Protein AF-A0A2V8D2Y8-F1 (afdb_monomer_lite)

Radius of gyration: 24.67 Å; chains: 1; bounding box: 61×24×57 Å

Foldseek 3Di:
DDDDDDDDDDPVVQVVLVVQDDVPDDSVRSVVVVVVVVVVVVVVVVVVVVVVVVVVVVVVVVVVVVVVVVVVVPPD

Secondary structure (DSSP, 8-state):
----------HHHHHHHHHTPPTT--HHHHHHHHHHHHHHHHHHHHHHHHHHHHHHHHHHHHHHHHHHHHHTTS--

Sequence (76 aa):
MRVKTSLTLSADLLKAIGRAARPGENRSQTVERLVREGLTARARRESDAQELAQINRHADTLNAEAADVLGYQTEW

pLDDT: mean 92.23, std 7.64, range [55.78, 97.94]

Structure (mmCIF, N/CA/C/O backbone):
data_AF-A0A2V8D2Y8-F1
#
_entry.id   AF-A0A2V8D2Y8-F1
#
loop_
_atom_site.group_PDB
_atom_site.id
_atom_site.type_symbol
_atom_site.label_atom_id
_atom_site.label_alt_id
_atom_site.label_comp_id
_atom_site.label_asym_id
_atom_site.label_entity_id
_atom_site.label_seq_id
_atom_site.pdbx_PDB_ins_code
_atom_site.Cartn_x
_atom_site.Cartn_y
_atom_site.Cartn_z
_atom_site.occupancy
_atom_site.B_iso_or_equiv
_atom_site.auth_seq_id
_atom_site.auth_comp_id
_atom_site.auth_asym_id
_atom_site.auth_atom_id
_atom_site.pdbx_PDB_model_num
ATOM 1 N N . MET A 1 1 ? -18.208 13.905 2.202 1.00 87.62 1 MET A N 1
ATOM 2 C CA . MET A 1 1 ? -19.141 13.486 3.279 1.00 87.62 1 MET A CA 1
ATOM 3 C C . MET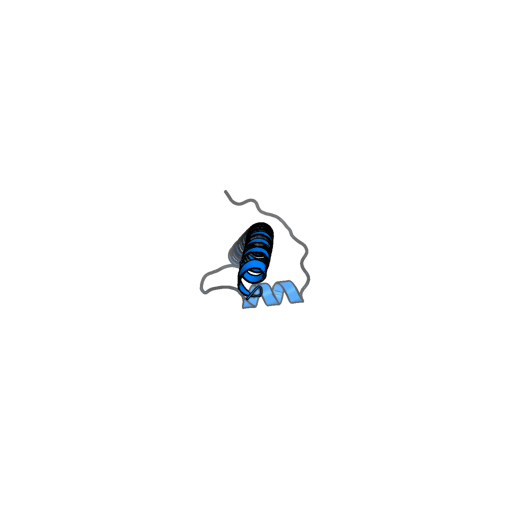 A 1 1 ? -18.839 12.038 3.652 1.00 87.62 1 MET A C 1
ATOM 5 O O . MET A 1 1 ? -18.411 11.304 2.771 1.00 87.62 1 MET A O 1
ATOM 9 N N . ARG A 1 2 ? -19.012 11.630 4.918 1.00 87.50 2 ARG A N 1
ATOM 10 C CA . ARG A 1 2 ? -18.797 10.235 5.358 1.00 87.50 2 ARG A CA 1
ATOM 11 C C . ARG A 1 2 ? -20.128 9.496 5.464 1.00 87.50 2 ARG A C 1
ATOM 13 O O . ARG A 1 2 ? -21.086 10.057 5.986 1.00 87.50 2 ARG A O 1
ATOM 20 N N . VAL A 1 3 ? -20.157 8.243 5.021 1.00 94.38 3 VAL A N 1
ATOM 21 C CA . VAL A 1 3 ? -21.306 7.336 5.165 1.00 94.38 3 VAL A CA 1
ATOM 22 C C . VAL A 1 3 ? -20.940 6.259 6.179 1.00 94.38 3 VAL A C 1
ATOM 24 O O . VAL A 1 3 ? -19.822 5.746 6.165 1.00 94.38 3 VAL A O 1
ATOM 27 N N . LYS A 1 4 ? -21.858 5.947 7.099 1.00 93.12 4 LYS A N 1
ATOM 28 C CA . LYS A 1 4 ? -21.662 4.841 8.039 1.00 93.12 4 LYS A CA 1
ATOM 29 C C . LYS A 1 4 ? -21.858 3.522 7.297 1.00 93.12 4 LYS A C 1
ATOM 31 O O . LYS A 1 4 ? -22.917 3.302 6.719 1.00 93.12 4 LYS A O 1
ATOM 36 N N . THR A 1 5 ? -20.868 2.645 7.392 1.00 92.75 5 THR A N 1
ATOM 37 C CA . THR A 1 5 ? -20.894 1.308 6.794 1.00 92.75 5 THR A CA 1
ATOM 38 C C . THR A 1 5 ? -20.515 0.294 7.863 1.00 92.75 5 THR A C 1
ATOM 40 O O . THR A 1 5 ? -19.531 0.492 8.576 1.00 92.75 5 THR A O 1
ATOM 43 N N . SER A 1 6 ? -21.300 -0.776 7.993 1.00 93.06 6 SER A N 1
ATOM 44 C CA . SER A 1 6 ? -20.965 -1.900 8.869 1.00 93.06 6 SER A CA 1
ATOM 45 C C . SER A 1 6 ? -20.143 -2.920 8.090 1.00 93.06 6 SER A C 1
ATOM 47 O O . SER A 1 6 ? -20.509 -3.274 6.971 1.00 93.06 6 SER A O 1
ATOM 49 N N . LEU A 1 7 ? -19.032 -3.370 8.667 1.00 92.44 7 LEU A N 1
ATOM 50 C CA . LEU A 1 7 ? -18.133 -4.351 8.069 1.00 92.44 7 LEU A CA 1
ATOM 51 C C . LEU A 1 7 ? -17.847 -5.441 9.098 1.00 92.44 7 LEU A C 1
ATOM 53 O O . LEU A 1 7 ? -17.440 -5.143 10.223 1.00 92.44 7 LEU A O 1
ATOM 57 N N . THR A 1 8 ? -18.024 -6.697 8.702 1.00 95.88 8 THR A N 1
ATOM 58 C CA . THR A 1 8 ? -17.567 -7.836 9.499 1.00 95.88 8 THR A CA 1
ATOM 59 C C . THR A 1 8 ? -16.082 -8.042 9.234 1.00 95.88 8 THR A C 1
ATOM 61 O O . THR A 1 8 ? -15.677 -8.255 8.094 1.00 95.88 8 THR A O 1
ATOM 64 N N . LEU A 1 9 ? -15.269 -7.965 10.285 1.00 94.88 9 LEU A N 1
ATOM 65 C CA . LEU A 1 9 ? -13.820 -8.139 10.228 1.00 94.88 9 LEU A CA 1
ATOM 66 C C . LEU A 1 9 ? -13.400 -9.206 11.234 1.00 94.88 9 LEU A C 1
ATOM 68 O O . LEU A 1 9 ? -14.034 -9.370 12.279 1.00 94.88 9 LEU A O 1
ATOM 72 N N . SER A 1 10 ? -12.314 -9.910 10.935 1.00 97.94 10 SER A N 1
ATOM 73 C CA . SER A 1 10 ? -11.747 -10.876 11.865 1.00 97.94 10 SER A CA 1
ATOM 74 C C . SER A 1 10 ? -11.176 -10.177 13.109 1.00 97.94 10 SER A C 1
ATOM 76 O O . SER A 1 10 ? -10.764 -9.011 13.083 1.00 97.94 10 SER A O 1
ATOM 78 N N . ALA A 1 11 ? -11.176 -10.882 14.242 1.00 97.25 11 ALA A N 1
ATOM 79 C CA . ALA A 1 11 ? -10.771 -10.306 15.524 1.00 97.25 11 ALA A CA 1
ATOM 80 C C . ALA A 1 11 ? -9.283 -9.911 15.557 1.00 97.25 11 ALA A C 1
ATOM 82 O O . ALA A 1 11 ? -8.907 -8.929 16.198 1.00 97.25 11 ALA A O 1
ATOM 83 N N . ASP A 1 12 ? -8.432 -10.664 14.869 1.00 97.88 12 ASP A N 1
ATOM 84 C CA . ASP A 1 12 ? -7.013 -10.368 14.681 1.00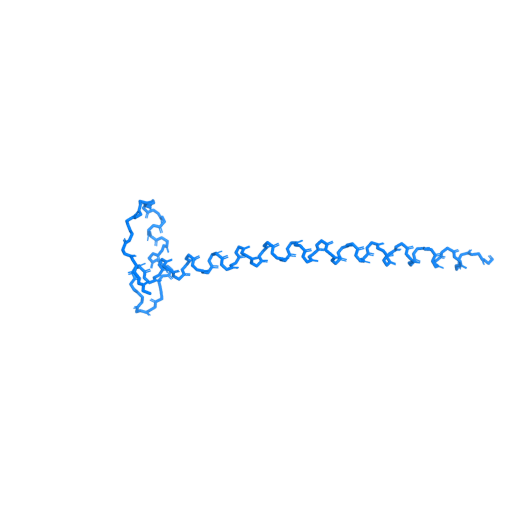 97.88 12 ASP A CA 1
ATOM 85 C C . ASP A 1 12 ? -6.803 -9.111 13.826 1.00 97.88 12 ASP A C 1
ATOM 87 O O . ASP A 1 12 ? -6.008 -8.247 14.205 1.00 97.88 12 ASP A O 1
ATOM 91 N N . LEU A 1 13 ? -7.586 -8.932 12.758 1.00 96.50 13 LEU A N 1
ATOM 92 C CA . LEU A 1 13 ? -7.527 -7.732 11.927 1.00 96.50 13 LEU A CA 1
ATOM 93 C C . LEU A 1 13 ? -7.959 -6.487 12.710 1.00 96.50 13 LEU A C 1
ATOM 95 O O . LEU A 1 13 ? -7.292 -5.456 12.645 1.00 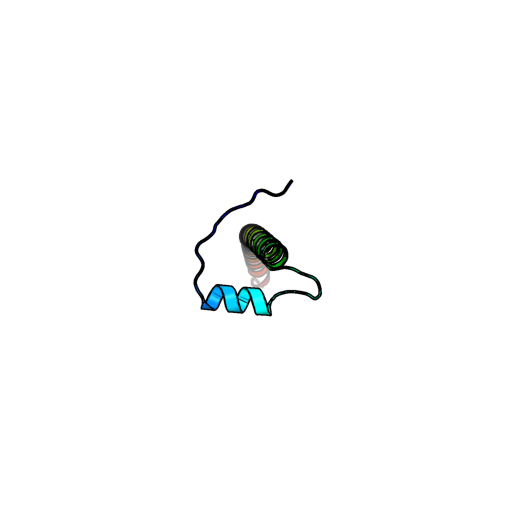96.50 13 LEU A O 1
ATOM 99 N N . LEU A 1 14 ? -9.017 -6.582 13.522 1.00 95.19 14 LEU A N 1
ATOM 100 C CA . LEU A 1 14 ? -9.427 -5.487 14.410 1.00 95.19 14 LEU A CA 1
ATOM 101 C C . LEU A 1 14 ? -8.320 -5.097 15.402 1.00 95.19 14 LEU A C 1
ATOM 103 O O . LEU A 1 14 ? -8.116 -3.908 15.661 1.00 95.19 14 LEU A O 1
ATOM 107 N N . LYS A 1 15 ? -7.572 -6.074 15.931 1.00 96.06 15 LYS A N 1
ATOM 108 C CA . LYS A 1 15 ? -6.407 -5.813 16.795 1.00 96.06 15 LYS A CA 1
ATOM 109 C C . LYS A 1 15 ? -5.282 -5.126 16.023 1.00 96.06 15 LYS A C 1
ATOM 111 O O . LYS A 1 15 ? -4.704 -4.172 16.538 1.00 96.06 15 LYS A O 1
ATOM 116 N N . ALA A 1 16 ? -4.983 -5.579 14.807 1.00 97.00 16 ALA A N 1
ATOM 117 C CA . ALA A 1 16 ? -3.961 -4.973 13.956 1.00 97.00 16 ALA A CA 1
ATOM 118 C C . ALA A 1 16 ? -4.306 -3.517 13.602 1.00 97.00 16 ALA A C 1
ATOM 120 O O . ALA A 1 16 ? -3.465 -2.635 13.763 1.00 97.00 16 ALA A O 1
ATOM 121 N N . ILE A 1 17 ? -5.563 -3.248 13.233 1.00 96.06 17 ILE A N 1
ATOM 122 C CA . ILE A 1 17 ? -6.078 -1.891 12.993 1.00 96.06 17 ILE A CA 1
ATOM 123 C C . ILE A 1 17 ? -5.891 -1.025 14.242 1.00 96.06 17 ILE A C 1
ATOM 125 O O . ILE A 1 17 ? -5.398 0.093 14.137 1.00 96.06 17 ILE A O 1
ATOM 129 N N . GLY A 1 18 ? -6.224 -1.542 15.428 1.00 95.06 18 GLY A 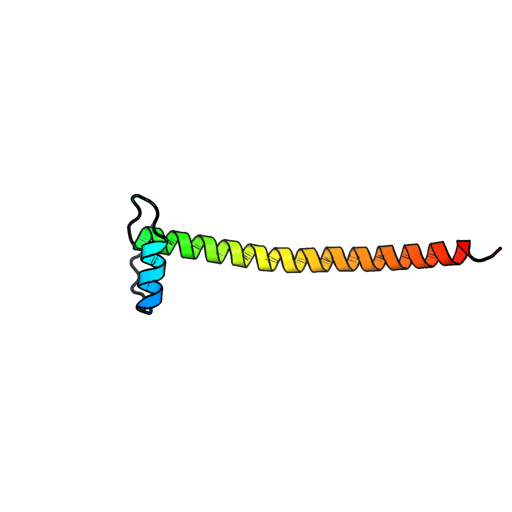N 1
ATOM 130 C CA . GLY A 1 18 ? -6.036 -0.814 16.685 1.00 95.06 18 GLY A CA 1
ATOM 131 C C . GLY A 1 18 ? -4.576 -0.443 16.963 1.00 95.06 18 GLY A C 1
ATOM 132 O O . GLY A 1 18 ? -4.308 0.667 17.407 1.00 95.06 18 GLY A O 1
ATOM 133 N N . ARG A 1 19 ? -3.627 -1.337 16.661 1.00 96.25 19 ARG A N 1
ATOM 134 C CA . ARG A 1 19 ? -2.183 -1.069 16.812 1.00 96.25 19 ARG A CA 1
ATOM 135 C C . ARG A 1 19 ? -1.651 -0.058 15.796 1.00 96.25 19 ARG A C 1
ATOM 137 O O . ARG A 1 19 ? -0.675 0.622 16.080 1.00 96.25 19 ARG A O 1
ATOM 144 N N . ALA A 1 20 ? -2.277 0.027 14.626 1.00 96.25 20 ALA A N 1
ATOM 145 C CA . ALA A 1 20 ? -1.903 0.953 13.561 1.00 96.25 20 ALA A CA 1
ATOM 146 C C . ALA A 1 20 ? -2.504 2.363 13.727 1.00 96.25 20 ALA A C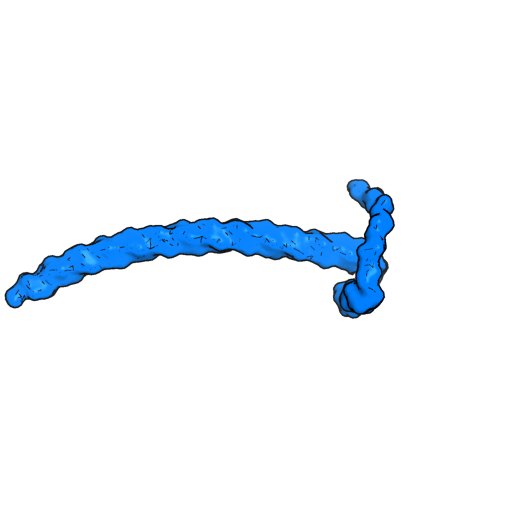 1
ATOM 148 O O . ALA A 1 20 ? -2.269 3.225 12.874 1.00 96.25 20 ALA A O 1
ATOM 149 N N . ALA A 1 21 ? -3.299 2.596 14.778 1.00 96.75 21 ALA A N 1
ATOM 150 C CA . ALA A 1 21 ? -3.898 3.893 15.060 1.00 96.75 21 ALA A CA 1
ATOM 151 C C . ALA A 1 21 ? -2.828 4.932 15.416 1.00 96.75 21 ALA A C 1
ATOM 153 O O . ALA A 1 21 ? -1.911 4.668 16.196 1.00 96.75 21 ALA A O 1
ATOM 154 N N . ARG A 1 22 ? -2.955 6.133 14.848 1.00 96.62 22 ARG A N 1
ATOM 155 C CA . ARG A 1 22 ? -2.103 7.276 15.209 1.00 96.62 22 ARG A CA 1
ATOM 156 C C . ARG A 1 22 ? -2.670 7.997 16.439 1.00 96.62 22 ARG A C 1
ATOM 158 O O . ARG A 1 22 ? -3.867 7.873 16.711 1.00 96.62 22 ARG A O 1
ATOM 165 N N . PRO A 1 23 ? -1.857 8.775 17.179 1.00 96.56 23 PRO A N 1
ATOM 166 C CA . PRO A 1 23 ? -2.356 9.578 18.292 1.00 96.56 23 PRO A CA 1
ATOM 167 C C . PRO A 1 23 ? -3.562 10.435 17.879 1.00 96.56 23 PRO A C 1
ATOM 169 O O . PRO A 1 23 ? -3.497 11.172 16.897 1.00 96.56 23 PRO A O 1
ATOM 172 N N . GLY A 1 24 ? -4.670 10.311 18.614 1.00 95.00 24 GLY A N 1
ATOM 173 C CA . GLY A 1 24 ? -5.912 11.045 18.349 1.00 95.00 24 GLY A CA 1
ATOM 174 C C . GLY A 1 24 ? -6.824 10.455 17.262 1.00 95.00 24 GLY A C 1
ATOM 175 O O . GLY A 1 24 ? -7.924 10.973 17.074 1.00 95.00 24 GLY A O 1
ATOM 176 N N . GLU A 1 25 ? -6.436 9.376 16.572 1.00 96.06 25 GLU A N 1
ATOM 177 C CA . GLU A 1 25 ? -7.335 8.678 15.645 1.00 96.06 25 GLU A CA 1
ATOM 178 C C . GLU A 1 25 ? -8.317 7.770 16.395 1.00 96.06 25 GLU A C 1
ATOM 180 O O . GLU A 1 25 ? -7.944 6.961 17.247 1.00 96.06 25 GLU A O 1
ATOM 185 N N . ASN A 1 26 ? -9.590 7.842 16.015 1.00 94.12 26 ASN A N 1
ATOM 186 C CA . ASN A 1 26 ? -10.560 6.805 16.336 1.00 94.12 26 ASN A CA 1
ATOM 187 C C . ASN A 1 26 ? -10.518 5.667 15.296 1.00 94.12 26 ASN A C 1
ATOM 189 O O . ASN A 1 26 ? -9.943 5.789 14.214 1.00 94.12 26 ASN A O 1
ATOM 193 N N . ARG A 1 27 ? -11.197 4.553 15.598 1.00 92.88 27 ARG A N 1
ATOM 194 C CA . ARG A 1 27 ? -11.189 3.353 14.743 1.00 92.88 27 ARG A CA 1
ATOM 195 C C . ARG A 1 27 ? -11.619 3.618 13.299 1.00 92.88 27 ARG A C 1
ATOM 197 O O . ARG A 1 27 ? -11.016 3.056 12.394 1.00 92.88 27 ARG A O 1
ATOM 204 N N . SER A 1 28 ? -12.641 4.444 13.063 1.00 93.69 28 SER A N 1
ATOM 205 C CA . SER A 1 28 ? -13.100 4.702 11.693 1.00 93.69 28 SER A CA 1
ATOM 206 C C . SER A 1 28 ? -12.115 5.576 10.919 1.00 93.69 28 SER A C 1
ATOM 208 O O . SER A 1 28 ? -11.905 5.325 9.736 1.00 93.69 28 SER A O 1
ATOM 210 N N . GLN A 1 29 ? -11.451 6.530 11.580 1.00 95.94 29 GLN A N 1
ATOM 211 C CA . GLN A 1 29 ? -10.368 7.319 10.984 1.00 95.94 29 GLN A CA 1
ATOM 212 C C . GLN A 1 29 ? -9.173 6.437 10.610 1.00 95.94 29 GLN A C 1
ATOM 214 O O . GLN A 1 29 ? -8.674 6.537 9.490 1.00 95.94 29 GLN A O 1
ATOM 219 N N . THR A 1 30 ? -8.757 5.535 11.502 1.00 96.81 30 THR A N 1
ATOM 220 C CA . THR A 1 30 ? -7.665 4.595 11.221 1.00 96.81 30 THR A CA 1
ATOM 221 C C . THR A 1 30 ? -8.012 3.664 10.061 1.00 96.81 30 THR A C 1
ATOM 223 O O . THR A 1 30 ? -7.201 3.500 9.152 1.00 96.81 30 THR A O 1
ATOM 226 N N . VAL A 1 31 ? -9.225 3.099 10.035 1.00 96.12 31 VAL A N 1
ATOM 227 C CA . VAL A 1 31 ? -9.687 2.253 8.920 1.00 96.12 31 VAL A CA 1
ATOM 228 C C . VAL A 1 31 ? -9.707 3.034 7.608 1.00 96.12 31 VAL A C 1
ATOM 230 O O . VAL A 1 31 ? -9.155 2.562 6.618 1.00 96.12 31 VAL A O 1
ATOM 233 N N . GLU A 1 32 ? -10.291 4.235 7.587 1.00 96.19 32 GLU A N 1
ATOM 234 C CA . GLU A 1 32 ? -10.366 5.061 6.376 1.00 96.19 32 GLU A CA 1
ATOM 235 C C . GLU A 1 32 ? -8.969 5.372 5.820 1.00 96.19 32 GLU A C 1
ATOM 237 O O . GLU A 1 32 ? -8.737 5.241 4.615 1.00 96.19 32 GLU A O 1
ATOM 242 N N . ARG A 1 33 ? -8.022 5.735 6.693 1.00 97.06 33 ARG A N 1
ATOM 243 C CA . ARG A 1 33 ? -6.640 6.010 6.296 1.00 97.06 33 ARG A CA 1
ATOM 244 C C . ARG A 1 33 ? -5.961 4.769 5.720 1.00 97.06 33 ARG A C 1
ATOM 246 O O . ARG A 1 33 ? -5.422 4.852 4.620 1.00 97.06 33 ARG A O 1
ATOM 253 N N . LEU A 1 34 ? -6.008 3.636 6.422 1.00 97.06 34 LEU A N 1
ATOM 254 C CA . LEU A 1 34 ? -5.367 2.394 5.974 1.00 97.06 34 LEU A CA 1
ATOM 255 C C . LEU A 1 34 ? -5.934 1.910 4.634 1.00 97.06 34 LEU A C 1
ATOM 257 O O . LEU A 1 34 ? -5.178 1.501 3.755 1.00 97.06 34 LEU A O 1
ATOM 261 N N . VAL A 1 35 ? -7.254 2.004 4.444 1.00 96.12 35 VAL A N 1
ATOM 262 C CA . VAL A 1 35 ? -7.900 1.656 3.171 1.00 96.12 35 VAL A CA 1
ATOM 263 C C . VAL A 1 35 ? -7.419 2.583 2.054 1.00 96.12 35 VAL A C 1
ATOM 265 O O . VAL A 1 35 ? -7.056 2.108 0.980 1.00 96.12 35 VAL A O 1
ATOM 268 N N . ARG A 1 36 ? -7.348 3.896 2.298 1.00 96.81 36 ARG A N 1
ATOM 269 C CA . ARG A 1 36 ? -6.863 4.867 1.306 1.00 96.81 36 ARG A CA 1
ATOM 270 C C . ARG A 1 36 ? -5.396 4.641 0.942 1.00 96.81 36 ARG A C 1
ATOM 272 O O . ARG A 1 36 ? -5.058 4.662 -0.242 1.00 96.81 36 ARG A O 1
ATOM 279 N N . GLU A 1 37 ? -4.540 4.417 1.935 1.00 97.00 37 GLU A N 1
ATOM 280 C CA . GLU A 1 37 ? -3.123 4.086 1.745 1.00 97.00 37 GLU A CA 1
ATOM 281 C C . GLU A 1 37 ? -2.983 2.800 0.915 1.00 97.00 37 GLU A C 1
ATOM 283 O O . GLU A 1 37 ? -2.249 2.782 -0.073 1.00 97.00 37 GLU A O 1
ATOM 288 N N . GLY A 1 38 ? -3.754 1.759 1.245 1.00 96.12 38 GLY A N 1
ATOM 289 C CA . GLY A 1 38 ? -3.762 0.487 0.522 1.00 96.12 38 GLY A CA 1
ATOM 290 C C . GLY A 1 38 ? -4.208 0.616 -0.937 1.00 96.12 38 GLY A C 1
ATOM 291 O O . GLY A 1 38 ? -3.537 0.089 -1.827 1.00 96.12 38 GLY A O 1
ATOM 292 N N . LEU A 1 39 ? -5.293 1.352 -1.200 1.00 95.19 39 LEU A N 1
ATOM 293 C CA . LEU A 1 39 ? -5.783 1.617 -2.558 1.00 95.19 39 LEU A CA 1
ATOM 294 C C . LEU A 1 39 ? -4.774 2.429 -3.376 1.00 95.19 39 LEU A C 1
ATOM 296 O O . LEU A 1 39 ? -4.508 2.098 -4.528 1.00 95.19 39 LEU A O 1
ATOM 300 N N . THR A 1 40 ? -4.158 3.444 -2.768 1.00 95.81 40 THR A N 1
ATOM 301 C CA . THR A 1 40 ? -3.134 4.269 -3.428 1.00 95.81 40 THR A CA 1
ATOM 302 C C . THR A 1 40 ? -1.901 3.439 -3.770 1.00 95.81 40 THR A C 1
ATOM 304 O O . THR A 1 40 ? -1.400 3.502 -4.889 1.00 95.81 40 THR A O 1
ATOM 307 N N . ALA A 1 41 ? -1.424 2.622 -2.829 1.00 95.00 41 ALA A N 1
ATOM 308 C CA . ALA A 1 41 ? -0.290 1.735 -3.056 1.00 95.00 41 ALA A CA 1
ATOM 309 C C . ALA A 1 41 ? -0.591 0.689 -4.137 1.00 95.00 41 ALA A C 1
ATOM 311 O O . ALA A 1 41 ? 0.293 0.336 -4.911 1.00 95.00 41 ALA A O 1
ATOM 312 N N . ARG A 1 42 ? -1.834 0.197 -4.213 1.00 94.25 42 ARG A N 1
ATOM 313 C CA . ARG A 1 42 ? -2.258 -0.716 -5.277 1.00 94.25 42 ARG A CA 1
ATOM 314 C C . ARG A 1 42 ? -2.243 -0.037 -6.646 1.00 94.25 42 ARG A C 1
ATOM 316 O O . ARG A 1 42 ? -1.639 -0.590 -7.554 1.00 94.25 42 ARG A O 1
ATOM 323 N N . ALA A 1 43 ? -2.844 1.144 -6.765 1.00 91.19 43 ALA A N 1
ATOM 324 C CA . ALA A 1 43 ? -2.866 1.893 -8.020 1.00 91.19 43 ALA A CA 1
ATOM 325 C C . ALA A 1 43 ? -1.447 2.227 -8.511 1.00 91.19 43 ALA A C 1
ATOM 327 O O . ALA A 1 43 ? -1.151 2.069 -9.690 1.00 91.19 43 ALA A O 1
ATOM 328 N N . ARG A 1 44 ? -0.548 2.612 -7.593 1.00 91.75 44 ARG A N 1
ATOM 329 C CA . ARG A 1 44 ? 0.871 2.825 -7.917 1.00 91.75 44 ARG A CA 1
ATOM 330 C C . ARG A 1 44 ? 1.526 1.559 -8.451 1.00 91.75 44 ARG A C 1
ATOM 332 O O . ARG A 1 44 ? 2.052 1.596 -9.544 1.00 91.75 44 ARG A O 1
ATOM 339 N N . ARG A 1 45 ? 1.392 0.419 -7.765 1.00 91.44 45 ARG A N 1
ATOM 340 C CA . ARG A 1 45 ? 1.964 -0.854 -8.244 1.00 91.44 45 ARG A CA 1
ATOM 341 C C . ARG A 1 45 ? 1.462 -1.269 -9.628 1.00 91.44 45 ARG A C 1
ATOM 343 O O . ARG A 1 45 ? 2.225 -1.839 -10.398 1.00 91.44 45 ARG A O 1
ATOM 350 N N . GLU A 1 46 ? 0.188 -1.026 -9.928 1.00 85.56 46 GLU A N 1
ATOM 351 C CA . GLU A 1 46 ? -0.372 -1.303 -11.256 1.00 85.56 46 GLU A CA 1
ATOM 352 C C . GLU A 1 46 ? 0.251 -0.389 -12.328 1.00 85.56 46 GLU A C 1
ATOM 354 O O . GLU A 1 46 ? 0.585 -0.872 -13.407 1.00 85.56 46 GLU A O 1
ATOM 359 N N . SER A 1 47 ? 0.486 0.888 -12.009 1.00 86.00 47 SER A N 1
ATOM 360 C CA . SER A 1 47 ? 1.207 1.834 -12.874 1.00 86.00 47 SER A CA 1
ATOM 361 C C . SER A 1 47 ? 2.685 1.463 -13.040 1.00 86.00 47 SER A C 1
ATOM 363 O O . SER A 1 47 ? 3.168 1.357 -14.164 1.00 86.00 47 SER A O 1
ATOM 365 N N . ASP A 1 48 ? 3.390 1.199 -11.939 1.00 90.94 48 ASP A N 1
ATOM 366 C CA . ASP A 1 48 ? 4.821 0.877 -11.922 1.00 90.94 48 ASP A CA 1
ATOM 367 C C . ASP A 1 48 ? 5.115 -0.383 -12.754 1.00 90.94 48 ASP A C 1
ATOM 369 O O . ASP A 1 48 ? 6.125 -0.462 -13.448 1.00 90.94 48 ASP A O 1
ATOM 373 N N . ALA A 1 49 ? 4.213 -1.373 -12.733 1.00 89.81 49 ALA A N 1
ATOM 374 C CA . ALA A 1 49 ? 4.345 -2.582 -13.543 1.00 89.81 49 ALA A CA 1
ATOM 375 C C . ALA A 1 49 ? 4.250 -2.294 -15.052 1.00 89.81 49 ALA A C 1
ATOM 377 O O . ALA A 1 49 ? 4.978 -2.896 -15.845 1.00 89.81 49 ALA A O 1
ATOM 378 N N . GLN A 1 50 ? 3.368 -1.375 -15.457 1.00 87.50 50 GLN A N 1
ATOM 379 C CA . GLN A 1 50 ? 3.241 -0.953 -16.855 1.00 87.50 50 GLN A CA 1
ATOM 380 C C . GLN A 1 50 ? 4.469 -0.158 -17.307 1.00 87.50 50 GLN A C 1
ATOM 382 O O . GLN A 1 50 ? 4.983 -0.387 -18.404 1.00 87.50 50 GLN A O 1
ATOM 387 N N . GLU A 1 51 ? 4.962 0.731 -16.448 1.00 91.44 51 GLU A N 1
ATOM 388 C CA . GLU A 1 51 ? 6.153 1.538 -16.707 1.00 91.44 51 GLU A CA 1
ATOM 389 C C . GLU A 1 51 ? 7.410 0.667 -16.814 1.00 91.44 51 GLU A C 1
ATOM 391 O O . GLU A 1 51 ? 8.156 0.771 -17.789 1.00 91.44 51 GLU A O 1
ATOM 396 N N . LEU A 1 52 ? 7.595 -0.285 -15.894 1.00 93.75 52 LEU A N 1
ATOM 397 C CA . LEU A 1 52 ? 8.688 -1.256 -15.951 1.00 93.75 52 LEU A CA 1
ATOM 398 C C . LEU A 1 52 ? 8.660 -2.063 -17.255 1.00 93.75 52 LEU A C 1
ATOM 400 O O . LEU A 1 52 ? 9.698 -2.271 -17.883 1.00 93.75 52 LEU A O 1
ATOM 404 N N . ALA A 1 53 ? 7.474 -2.488 -17.699 1.00 94.44 53 ALA A N 1
ATOM 405 C CA . ALA A 1 53 ? 7.331 -3.192 -18.968 1.00 94.44 53 ALA A CA 1
ATOM 406 C C . ALA A 1 53 ? 7.737 -2.316 -20.165 1.00 94.44 53 ALA A C 1
ATOM 408 O O . ALA A 1 53 ? 8.256 -2.835 -21.151 1.00 94.44 53 ALA A O 1
ATOM 409 N N . GLN A 1 54 ? 7.510 -1.003 -20.108 1.00 94.00 54 GLN A N 1
ATOM 410 C CA . GLN A 1 54 ? 7.954 -0.080 -21.148 1.00 94.00 54 GLN A CA 1
ATOM 411 C C . GLN A 1 54 ? 9.472 0.129 -21.129 1.00 94.00 54 GLN A C 1
ATOM 413 O O . GLN A 1 54 ? 10.092 0.054 -22.189 1.00 94.00 54 GLN A O 1
ATOM 418 N N . ILE A 1 55 ? 10.069 0.322 -19.950 1.00 94.56 55 ILE A N 1
ATOM 419 C CA . ILE A 1 55 ? 11.527 0.433 -19.786 1.00 94.56 55 ILE A CA 1
ATOM 420 C C . ILE A 1 55 ? 12.222 -0.803 -20.361 1.00 94.56 55 ILE A C 1
ATOM 422 O O . ILE A 1 55 ? 13.143 -0.660 -21.161 1.00 94.56 55 ILE A 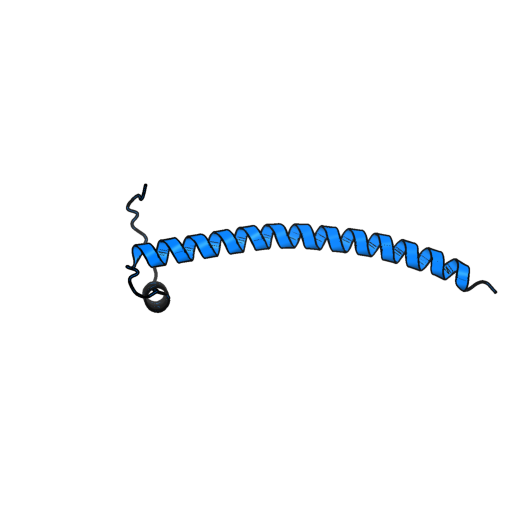O 1
ATOM 426 N N . ASN A 1 56 ? 11.740 -2.003 -20.026 1.00 96.19 56 ASN A N 1
ATOM 427 C CA . ASN A 1 56 ? 12.320 -3.248 -20.529 1.00 96.19 56 ASN A CA 1
ATOM 428 C C . ASN A 1 56 ? 12.241 -3.345 -22.057 1.00 96.19 56 ASN A C 1
ATOM 430 O O . ASN A 1 56 ? 13.240 -3.672 -22.684 1.00 96.19 56 ASN A O 1
ATOM 434 N N . ARG A 1 57 ? 11.111 -2.967 -22.677 1.00 95.88 57 ARG A N 1
ATOM 435 C CA . ARG A 1 57 ? 11.010 -2.943 -24.149 1.00 95.88 57 ARG A CA 1
ATOM 436 C C . ARG A 1 57 ? 12.046 -2.020 -24.789 1.00 95.88 57 ARG A C 1
ATOM 438 O O . ARG A 1 57 ? 12.637 -2.383 -25.798 1.00 95.88 57 ARG A O 1
ATOM 445 N N . HIS A 1 58 ? 12.264 -0.834 -24.223 1.00 96.06 58 HIS A N 1
ATOM 446 C CA . HIS A 1 58 ? 13.276 0.089 -24.739 1.00 96.06 58 HIS A CA 1
ATOM 447 C C . HIS A 1 58 ? 14.701 -0.432 -24.519 1.00 96.06 58 HIS A C 1
ATOM 449 O O . HIS A 1 58 ? 15.543 -0.273 -25.400 1.00 96.06 58 HIS A O 1
ATOM 455 N N . ALA A 1 59 ? 14.963 -1.080 -23.381 1.00 95.56 59 ALA A N 1
ATOM 456 C CA . ALA A 1 59 ? 16.242 -1.725 -23.111 1.00 95.56 59 ALA A CA 1
ATOM 457 C C . ALA A 1 59 ? 16.525 -2.856 -24.110 1.00 95.56 59 ALA A C 1
ATOM 459 O O . ALA A 1 59 ? 17.638 -2.944 -24.617 1.00 95.56 59 ALA A O 1
ATOM 460 N N . ASP A 1 60 ? 15.523 -3.669 -24.451 1.00 96.56 60 ASP A N 1
ATOM 461 C CA . ASP A 1 60 ? 15.658 -4.731 -25.452 1.00 96.56 60 ASP A CA 1
ATOM 462 C C . ASP A 1 60 ? 16.021 -4.164 -26.833 1.00 96.56 60 ASP A C 1
ATOM 464 O O . ASP A 1 60 ? 16.933 -4.673 -27.484 1.00 96.56 60 ASP A O 1
ATOM 468 N N . THR A 1 61 ? 15.368 -3.075 -27.261 1.00 96.25 61 THR A N 1
ATOM 469 C CA . THR A 1 61 ? 15.712 -2.378 -28.513 1.00 96.25 61 THR A CA 1
ATOM 470 C C . THR A 1 61 ? 17.147 -1.855 -28.492 1.00 96.25 61 THR A C 1
ATOM 472 O O . THR A 1 61 ? 17.913 -2.151 -29.404 1.00 96.25 61 THR A O 1
ATOM 475 N N . LEU A 1 62 ? 17.538 -1.138 -27.435 1.00 95.94 62 LEU A N 1
ATOM 476 C CA . LEU A 1 62 ? 18.893 -0.597 -27.293 1.00 95.94 62 LEU A CA 1
ATOM 477 C C . LEU A 1 62 ? 19.958 -1.700 -27.266 1.00 95.94 62 LEU A C 1
ATOM 479 O O . LEU A 1 62 ? 21.020 -1.548 -27.862 1.00 95.94 62 LEU A O 1
ATOM 483 N N . ASN A 1 63 ? 19.679 -2.819 -26.597 1.00 95.12 63 ASN A N 1
ATOM 484 C CA . ASN A 1 63 ? 20.589 -3.960 -26.550 1.00 95.12 63 ASN A CA 1
ATOM 485 C C . ASN A 1 63 ? 20.754 -4.607 -27.929 1.00 95.12 63 ASN A C 1
ATOM 487 O O . ASN A 1 63 ? 21.866 -4.995 -28.284 1.00 95.12 63 ASN A O 1
ATOM 491 N N . ALA A 1 64 ? 19.677 -4.708 -28.712 1.00 94.69 64 ALA A N 1
ATOM 492 C CA . ALA A 1 64 ? 19.741 -5.219 -30.078 1.00 94.69 64 ALA A CA 1
ATOM 493 C C . ALA A 1 64 ? 20.566 -4.296 -30.991 1.00 94.69 64 ALA A C 1
ATOM 495 O O . ALA A 1 64 ? 21.429 -4.779 -31.720 1.00 94.69 64 ALA A O 1
ATOM 496 N N . GLU A 1 65 ? 20.360 -2.980 -30.902 1.00 93.25 65 GLU A N 1
ATOM 497 C CA . GLU A 1 65 ? 21.155 -1.983 -31.635 1.00 93.25 65 GLU A CA 1
ATOM 498 C C . GLU A 1 65 ? 22.637 -2.033 -31.238 1.00 93.25 65 GLU A C 1
ATOM 500 O O . GLU A 1 65 ? 23.520 -2.031 -32.093 1.00 93.25 65 GLU A O 1
ATOM 505 N N . ALA A 1 66 ? 22.932 -2.129 -29.940 1.00 92.25 66 ALA A N 1
ATOM 506 C CA . ALA A 1 66 ? 24.303 -2.240 -29.452 1.00 92.25 66 ALA A CA 1
ATOM 507 C C . ALA A 1 66 ? 24.986 -3.528 -29.940 1.00 92.25 66 ALA A C 1
ATOM 509 O O . ALA A 1 66 ? 26.158 -3.494 -30.314 1.00 92.25 66 ALA A O 1
ATOM 510 N N . ALA A 1 67 ? 24.265 -4.653 -29.960 1.00 91.56 67 ALA A N 1
ATOM 511 C CA . ALA A 1 67 ? 24.778 -5.918 -30.480 1.00 91.56 67 ALA A CA 1
ATOM 512 C C . ALA A 1 67 ? 25.090 -5.840 -31.983 1.00 91.56 67 ALA A C 1
ATOM 514 O O . ALA A 1 67 ? 26.130 -6.342 -32.405 1.00 91.56 67 ALA A O 1
ATOM 515 N N . ASP A 1 68 ? 24.237 -5.174 -32.767 1.00 89.94 68 ASP A N 1
ATOM 516 C CA . ASP A 1 68 ? 24.472 -4.922 -34.194 1.00 89.94 68 ASP A CA 1
ATOM 517 C C . ASP A 1 68 ? 25.747 -4.090 -34.405 1.00 89.94 68 ASP A C 1
ATOM 519 O O . ASP A 1 68 ? 26.657 -4.509 -35.119 1.00 89.94 68 ASP A O 1
ATOM 523 N N . VAL A 1 69 ? 25.888 -2.971 -33.683 1.00 89.56 69 VAL A N 1
ATOM 524 C CA . VAL A 1 69 ? 27.087 -2.113 -33.745 1.00 89.56 69 VAL A CA 1
ATOM 525 C C . VAL A 1 69 ? 28.362 -2.870 -33.366 1.00 89.56 69 VAL A C 1
ATOM 527 O O . VAL A 1 69 ? 29.394 -2.696 -34.015 1.00 89.56 69 VAL A O 1
ATOM 530 N N . LEU A 1 70 ? 28.314 -3.708 -32.327 1.00 87.81 70 LEU A N 1
ATOM 531 C CA . LEU A 1 70 ? 29.458 -4.522 -31.907 1.00 87.81 70 LEU A CA 1
ATOM 532 C C . LEU A 1 70 ? 29.876 -5.541 -32.975 1.00 87.81 70 LEU A C 1
ATOM 534 O O . LEU A 1 70 ? 31.070 -5.815 -33.091 1.00 87.81 70 LEU A O 1
ATOM 538 N N . GLY A 1 71 ? 28.942 -6.047 -33.785 1.00 84.25 71 GLY A N 1
ATOM 539 C CA . GLY A 1 71 ? 29.251 -6.926 -34.917 1.00 84.25 71 GLY A CA 1
ATOM 540 C C . GLY A 1 71 ? 30.221 -6.285 -35.913 1.00 84.25 71 GLY A C 1
ATOM 541 O O . GLY A 1 71 ? 31.206 -6.909 -36.309 1.00 84.25 71 GLY A O 1
ATOM 542 N N . TYR A 1 72 ? 30.030 -4.999 -36.221 1.00 81.31 72 TYR A N 1
ATOM 543 C CA . TYR A 1 72 ? 30.929 -4.238 -37.100 1.00 81.31 72 TYR A CA 1
ATOM 544 C C . TYR A 1 72 ? 32.300 -3.926 -36.474 1.00 81.31 72 TYR A C 1
ATOM 546 O O . TYR A 1 72 ? 33.210 -3.504 -37.182 1.00 81.31 72 TYR A O 1
ATOM 554 N N . GLN A 1 73 ? 32.475 -4.107 -35.159 1.00 72.19 73 GLN A N 1
ATOM 555 C CA . GLN A 1 73 ? 33.755 -3.871 -34.473 1.00 72.19 73 GLN A CA 1
ATOM 556 C C . GLN A 1 73 ? 34.653 -5.113 -34.418 1.00 72.19 73 GLN A C 1
ATOM 558 O O . GLN A 1 73 ? 35.834 -4.992 -34.095 1.00 72.19 73 GLN A O 1
ATOM 563 N N . THR A 1 74 ? 34.115 -6.296 -34.727 1.00 64.81 74 THR A N 1
ATOM 564 C CA . THR A 1 74 ? 34.862 -7.565 -34.706 1.00 64.81 74 THR A CA 1
ATOM 565 C C . THR A 1 74 ? 35.451 -7.978 -36.055 1.00 64.81 74 THR A C 1
ATOM 567 O O . THR A 1 74 ? 36.225 -8.931 -36.099 1.00 64.81 74 THR A O 1
ATOM 570 N N . GLU A 1 75 ? 35.140 -7.262 -37.139 1.00 62.19 75 GLU A N 1
ATOM 571 C CA . GLU A 1 75 ? 35.762 -7.473 -38.450 1.00 62.19 75 GLU A CA 1
ATOM 572 C C . GLU A 1 75 ? 36.998 -6.568 -38.612 1.00 62.19 75 GLU A C 1
ATOM 574 O O . GLU A 1 75 ? 36.898 -5.432 -39.073 1.00 62.19 75 GLU A O 1
ATOM 579 N N . TRP A 1 76 ? 38.162 -7.084 -38.202 1.00 55.78 76 TRP A N 1
ATOM 580 C CA . TRP A 1 76 ? 39.500 -6.623 -38.601 1.00 55.78 76 TRP A CA 1
ATOM 581 C C . TRP A 1 76 ? 40.374 -7.826 -38.953 1.00 55.78 76 TRP A C 1
ATOM 583 O O . TRP A 1 76 ? 40.387 -8.793 -38.157 1.00 55.78 76 TRP A O 1
#